Protein AF-A0A2M7I340-F1 (afdb_monomer)

Radius of gyration: 13.17 Å; Cα contacts (8 Å, |Δi|>4): 125; chains: 1; bounding box: 29×37×30 Å

Sequence (86 aa):
MDKIKQQAKKLIEQEIKFLAEKGIAVSGIKEDKYNFNCDLHYGKDDVKLLVYFGKKGIKKILQGNKESVFYNKINELIFGEEFFDL

pLDDT: mean 91.16, std 14.23, range [33.19, 98.56]

Secondary structure (DSSP, 8-state):
--HHHHHHHHHHHHHHHHHHHTT-EEPPPEE-SSEEEEEEEETTEEEEEEEEEETTEEEEEEEE-TTSHHHHHHHHHHH-------

Nearest PDB structures (foldseek):
  2it9-assembly1_A  TM=4.275E-01  e=1.256E-01  Prochlorococcus marinus str. NATL2A
  1pmp-assembly3_B  TM=8.325E-01  e=3.208E+00  Bos taurus
  1mhm-assembly1_A  TM=5.484E-01  e=1.949E+00  Solanum tuberosum
  3cm1-assembly1_A  TM=5.095E-01  e=2.208E+00  Thermobifida fusca YX
  2gid-assembly2_J  TM=3.884E-01  e=5.282E+00  Trypanosoma brucei brucei TREU927

Structure (mmCIF, N/CA/C/O backbone):
data_AF-A0A2M7I340-F1
#
_entry.id   AF-A0A2M7I340-F1
#
loop_
_atom_site.group_PDB
_atom_site.id
_atom_site.type_symbol
_atom_site.label_atom_id
_atom_site.label_alt_id
_atom_site.label_comp_id
_atom_site.label_asym_id
_atom_site.label_entity_id
_atom_site.label_seq_id
_atom_site.pdbx_PDB_ins_code
_atom_site.Cartn_x
_atom_site.Cartn_y
_atom_site.Cartn_z
_atom_site.occupancy
_atom_site.B_iso_or_equiv
_atom_site.auth_seq_id
_atom_site.auth_comp_id
_atom_site.auth_asym_id
_atom_site.auth_atom_id
_atom_site.pdbx_PDB_model_num
ATOM 1 N N . MET A 1 1 ? -13.892 -7.988 15.359 1.00 59.47 1 MET A N 1
ATOM 2 C CA . MET A 1 1 ? -12.774 -7.338 14.638 1.00 59.47 1 MET A CA 1
ATOM 3 C C . MET A 1 1 ? -13.179 -5.891 14.405 1.00 59.47 1 MET A C 1
ATOM 5 O O . MET A 1 1 ? -14.340 -5.670 14.091 1.00 59.47 1 MET A O 1
ATOM 9 N N . ASP A 1 2 ? -12.291 -4.931 14.659 1.00 84.38 2 ASP A N 1
ATOM 10 C CA . ASP A 1 2 ? -12.602 -3.498 14.554 1.00 84.38 2 ASP A CA 1
ATOM 11 C C . ASP A 1 2 ? -13.139 -3.159 13.147 1.00 84.38 2 ASP A C 1
ATOM 13 O O . ASP A 1 2 ? -12.528 -3.537 12.143 1.00 84.38 2 ASP A O 1
ATOM 17 N N . LYS A 1 3 ? -14.295 -2.485 13.068 1.00 93.19 3 LYS A N 1
ATOM 18 C CA . LYS A 1 3 ? -14.971 -2.137 11.807 1.00 93.19 3 LYS A CA 1
ATOM 19 C C . LYS A 1 3 ? -14.036 -1.357 10.879 1.00 93.19 3 LYS A C 1
ATOM 21 O O . LYS A 1 3 ? -14.031 -1.612 9.675 1.00 93.19 3 LYS A O 1
ATOM 26 N N . ILE A 1 4 ? -13.199 -0.475 11.436 1.00 95.62 4 ILE A N 1
ATOM 27 C CA . ILE A 1 4 ? -12.254 0.320 10.641 1.00 95.62 4 ILE A CA 1
ATOM 28 C C . ILE A 1 4 ? -11.139 -0.548 10.048 1.00 95.62 4 ILE A C 1
ATOM 30 O O . ILE A 1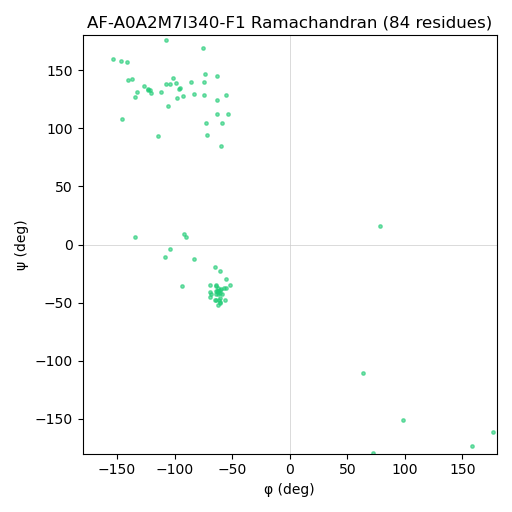 4 ? -10.724 -0.347 8.910 1.00 95.62 4 ILE A O 1
ATOM 34 N N . LYS A 1 5 ? -10.707 -1.578 10.783 1.00 96.94 5 LYS A N 1
ATOM 35 C CA . LYS A 1 5 ? -9.718 -2.548 10.311 1.00 96.94 5 LYS A CA 1
ATOM 36 C C . LYS A 1 5 ? -10.286 -3.412 9.184 1.00 96.94 5 LYS A C 1
ATOM 38 O O . LYS A 1 5 ? -9.609 -3.624 8.187 1.00 96.94 5 LYS A O 1
ATOM 43 N N . GLN A 1 6 ? -11.533 -3.874 9.298 1.00 96.50 6 GLN A N 1
ATOM 44 C CA . GLN A 1 6 ? -12.185 -4.629 8.216 1.00 96.50 6 GLN A CA 1
ATOM 45 C C . GLN A 1 6 ? -12.329 -3.794 6.938 1.00 96.50 6 GLN A C 1
ATOM 47 O O . GLN A 1 6 ? -12.079 -4.290 5.842 1.00 96.50 6 GLN A O 1
ATOM 52 N N . GLN A 1 7 ? -12.691 -2.518 7.078 1.00 97.38 7 GLN A N 1
ATOM 53 C CA . GLN A 1 7 ? -12.762 -1.586 5.953 1.00 97.38 7 GLN A CA 1
ATOM 54 C C . GLN A 1 7 ? -11.384 -1.351 5.317 1.00 97.38 7 GLN A C 1
ATOM 56 O O . GLN A 1 7 ? -11.274 -1.384 4.096 1.00 97.38 7 GLN A O 1
ATOM 61 N N . ALA A 1 8 ? -10.330 -1.192 6.123 1.00 97.88 8 ALA A N 1
ATOM 62 C CA . ALA A 1 8 ? -8.960 -1.054 5.626 1.00 97.88 8 ALA A CA 1
ATOM 63 C C . ALA A 1 8 ? -8.477 -2.308 4.888 1.00 97.88 8 ALA A C 1
ATOM 65 O O . ALA A 1 8 ? -7.855 -2.194 3.834 1.00 97.88 8 ALA A O 1
ATOM 66 N N . LYS A 1 9 ? -8.818 -3.496 5.404 1.00 98.12 9 LYS A N 1
ATOM 67 C CA . LYS A 1 9 ? -8.525 -4.772 4.747 1.00 98.12 9 LYS A CA 1
ATOM 68 C C . LYS A 1 9 ? -9.201 -4.856 3.378 1.00 98.12 9 LYS A C 1
ATOM 70 O O . LYS A 1 9 ? -8.539 -5.124 2.384 1.00 98.12 9 LYS A O 1
ATOM 75 N N . LYS A 1 10 ? -10.501 -4.556 3.318 1.00 98.00 10 LYS A N 1
ATOM 76 C CA . LYS A 1 10 ? -11.249 -4.559 2.056 1.00 98.00 10 LYS A CA 1
ATOM 77 C C . LYS A 1 10 ? -10.678 -3.550 1.058 1.00 98.00 10 LYS A C 1
ATOM 79 O O . LYS A 1 10 ? -10.608 -3.848 -0.128 1.00 98.00 10 LYS A O 1
ATOM 84 N N . LEU A 1 11 ? -10.259 -2.377 1.537 1.00 97.69 11 LEU A N 1
ATOM 85 C CA . LEU A 1 11 ? -9.646 -1.359 0.692 1.00 97.69 11 LEU A CA 1
ATOM 86 C C . LEU A 1 11 ? -8.344 -1.874 0.072 1.00 97.69 11 LEU A C 1
ATOM 88 O O . LEU A 1 11 ? -8.223 -1.846 -1.145 1.00 97.69 11 LEU A O 1
ATOM 92 N N . ILE A 1 12 ? -7.403 -2.402 0.866 1.00 98.12 12 ILE A N 1
ATOM 93 C CA . ILE A 1 12 ? -6.153 -2.921 0.289 1.00 98.12 12 ILE A CA 1
ATOM 94 C C . ILE A 1 12 ? -6.413 -4.097 -0.663 1.00 98.12 12 ILE A C 1
ATOM 96 O O . ILE A 1 12 ? -5.796 -4.152 -1.717 1.00 98.12 12 ILE A O 1
ATOM 100 N N . GLU A 1 13 ? -7.370 -4.983 -0.362 1.00 98.19 13 GLU A N 1
ATOM 101 C CA . GLU A 1 13 ? -7.770 -6.084 -1.255 1.00 98.19 13 GLU A CA 1
ATOM 102 C C . GLU A 1 13 ? -8.285 -5.579 -2.615 1.00 98.19 13 GLU A C 1
ATOM 104 O O . GLU A 1 13 ? -7.990 -6.172 -3.653 1.00 98.19 13 GLU A O 1
ATOM 109 N N . GLN A 1 14 ? -9.032 -4.472 -2.623 1.00 97.31 14 GLN A N 1
ATOM 110 C CA . GLN A 1 14 ? -9.512 -3.834 -3.850 1.00 97.31 14 GLN A CA 1
ATOM 111 C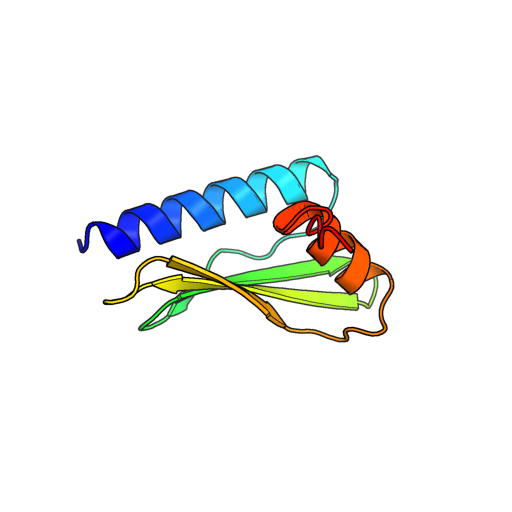 C . GLN A 1 14 ? -8.369 -3.199 -4.648 1.00 97.31 14 GLN A C 1
ATOM 113 O O . GLN A 1 14 ? -8.286 -3.419 -5.856 1.00 97.31 14 GLN A O 1
ATOM 118 N N . GLU A 1 15 ? -7.473 -2.469 -3.979 1.00 96.88 15 GLU A N 1
ATOM 119 C CA . GLU A 1 15 ? -6.318 -1.828 -4.621 1.00 96.88 15 GLU A CA 1
ATOM 120 C C . GLU A 1 15 ? -5.389 -2.869 -5.257 1.00 96.88 15 GLU A C 1
ATOM 122 O O . GLU A 1 15 ? -5.044 -2.754 -6.431 1.00 96.88 15 GLU A O 1
ATOM 127 N N . ILE A 1 16 ? -5.028 -3.938 -4.535 1.00 96.00 16 ILE A N 1
ATOM 128 C CA . ILE A 1 16 ? -4.130 -4.961 -5.095 1.00 96.00 16 ILE A CA 1
ATOM 129 C C . ILE A 1 16 ? -4.755 -5.680 -6.287 1.00 96.00 16 ILE A C 1
ATOM 131 O O . ILE A 1 16 ? -4.045 -6.002 -7.237 1.00 96.00 16 ILE A O 1
ATOM 135 N N . LYS A 1 17 ? -6.076 -5.909 -6.265 1.00 96.69 17 LYS A N 1
ATOM 136 C CA . LYS A 1 17 ? -6.781 -6.550 -7.375 1.00 96.69 17 LYS A CA 1
ATOM 137 C C . LYS A 1 17 ? -6.725 -5.658 -8.614 1.00 96.69 17 LYS A C 1
ATOM 139 O O . LYS A 1 17 ? -6.347 -6.127 -9.682 1.00 96.69 17 LYS A O 1
ATOM 144 N N . PHE A 1 18 ? -7.028 -4.374 -8.446 1.00 95.44 18 PHE A N 1
ATOM 145 C CA . PHE A 1 18 ? -6.960 -3.381 -9.516 1.00 95.44 18 PHE A CA 1
ATOM 146 C C . PHE A 1 18 ? -5.547 -3.236 -10.104 1.00 95.44 18 PHE A C 1
ATOM 148 O O . PHE A 1 18 ? -5.381 -3.164 -11.323 1.00 95.44 18 PHE A O 1
ATOM 155 N N . LEU A 1 19 ? -4.512 -3.226 -9.259 1.00 95.25 19 LEU A N 1
ATOM 156 C CA . LEU A 1 19 ? -3.118 -3.132 -9.707 1.00 95.25 19 LEU A CA 1
ATOM 157 C C . LEU A 1 19 ? -2.670 -4.410 -10.434 1.00 95.25 19 LEU A C 1
ATOM 159 O O . LEU A 1 19 ? -2.030 -4.324 -11.485 1.00 95.25 19 LEU A O 1
ATOM 163 N N . ALA A 1 20 ? -3.056 -5.586 -9.932 1.00 94.62 20 ALA A N 1
ATOM 164 C CA . ALA A 1 20 ? -2.766 -6.865 -10.576 1.00 94.62 20 ALA A CA 1
ATOM 165 C C . ALA A 1 20 ? -3.425 -6.977 -11.964 1.00 94.62 20 ALA A C 1
ATOM 167 O O . ALA A 1 20 ? -2.779 -7.415 -12.915 1.00 94.62 20 ALA A O 1
ATOM 168 N N . GLU A 1 21 ? -4.667 -6.503 -12.121 1.00 95.44 21 GLU A N 1
ATOM 169 C CA . GLU A 1 21 ? -5.364 -6.425 -13.419 1.00 95.44 21 GLU A CA 1
ATOM 170 C C . GLU A 1 21 ? -4.635 -5.520 -14.435 1.00 95.44 21 GLU A C 1
ATOM 172 O O . GLU A 1 21 ? -4.778 -5.699 -15.644 1.00 95.44 21 GLU A O 1
ATOM 177 N N . LYS A 1 22 ? -3.799 -4.585 -13.964 1.00 92.69 22 LYS A N 1
ATOM 178 C CA . LYS A 1 22 ? -2.931 -3.725 -14.790 1.00 92.69 22 LYS A CA 1
ATOM 179 C C . LYS A 1 22 ? -1.529 -4.299 -15.023 1.00 92.69 22 LYS A C 1
ATOM 181 O O . LYS A 1 22 ? -0.666 -3.596 -15.554 1.00 92.69 22 LYS A O 1
ATOM 186 N N . GLY A 1 23 ? -1.291 -5.551 -14.631 1.00 93.12 23 GLY A N 1
ATOM 187 C CA . GLY A 1 23 ? -0.019 -6.251 -14.824 1.00 93.12 23 GLY A CA 1
ATOM 188 C C . GLY A 1 23 ? 1.076 -5.871 -13.825 1.00 93.12 23 GLY A C 1
ATOM 189 O O . GLY A 1 23 ? 2.246 -6.150 -14.075 1.00 93.12 23 GLY A O 1
ATOM 190 N N . ILE A 1 24 ? 0.728 -5.223 -12.711 1.00 95.12 24 ILE A N 1
ATOM 191 C CA . ILE A 1 24 ? 1.683 -4.913 -11.641 1.00 95.12 24 ILE A CA 1
ATOM 192 C C . ILE A 1 24 ? 1.811 -6.139 -10.739 1.00 95.12 24 ILE A C 1
ATOM 194 O O . ILE A 1 24 ? 0.808 -6.688 -10.284 1.00 95.12 24 ILE A O 1
ATOM 198 N N . ALA A 1 25 ? 3.044 -6.566 -10.463 1.00 95.81 25 ALA A N 1
ATOM 199 C CA . ALA A 1 25 ? 3.282 -7.654 -9.528 1.00 95.81 25 ALA A CA 1
ATOM 200 C C . ALA A 1 25 ? 3.065 -7.156 -8.093 1.00 95.81 25 ALA A C 1
ATOM 202 O O . ALA A 1 25 ? 3.632 -6.140 -7.692 1.00 95.81 25 ALA A O 1
ATOM 203 N N . VAL A 1 26 ? 2.246 -7.873 -7.323 1.00 96.62 26 VAL A N 1
ATOM 204 C CA . VAL A 1 26 ? 1.895 -7.524 -5.939 1.00 96.62 26 VAL A CA 1
ATOM 205 C C . VAL A 1 26 ? 2.263 -8.680 -5.017 1.00 96.62 26 VAL A C 1
ATOM 207 O O . VAL A 1 26 ? 1.944 -9.835 -5.307 1.00 96.62 26 VAL A O 1
ATOM 210 N N . SER A 1 27 ? 2.926 -8.384 -3.901 1.00 96.62 27 SER A N 1
ATOM 211 C CA . SER A 1 27 ? 3.166 -9.360 -2.840 1.00 96.62 27 SER A CA 1
ATOM 212 C C . SER A 1 27 ? 1.897 -9.625 -2.017 1.00 96.62 27 SER A C 1
ATOM 214 O O . SER A 1 27 ? 0.881 -8.937 -2.138 1.00 96.62 27 SER A O 1
ATOM 216 N N . GLY A 1 28 ? 1.934 -10.656 -1.170 1.00 94.69 28 GLY A N 1
ATOM 217 C CA . GLY A 1 28 ? 0.829 -10.948 -0.257 1.00 94.69 28 GLY A CA 1
ATOM 218 C C . GLY A 1 28 ? 0.599 -9.819 0.753 1.00 94.69 28 GLY A C 1
ATOM 219 O O . GLY A 1 28 ? 1.550 -9.200 1.231 1.00 94.69 28 GLY A O 1
ATOM 220 N N . ILE A 1 29 ? -0.666 -9.587 1.118 1.00 98.06 29 ILE A N 1
ATOM 221 C CA . ILE A 1 29 ? -1.020 -8.613 2.156 1.00 98.06 29 ILE A CA 1
ATOM 222 C C . ILE A 1 29 ? -0.417 -9.056 3.492 1.00 98.06 29 ILE A C 1
ATOM 224 O O . ILE A 1 29 ? -0.700 -10.149 3.987 1.00 98.06 29 ILE A O 1
ATOM 228 N N . LYS A 1 30 ? 0.362 -8.167 4.101 1.00 98.06 30 LYS A N 1
ATOM 229 C CA . LYS A 1 30 ? 0.853 -8.271 5.473 1.00 98.06 30 LYS A CA 1
ATOM 230 C C . LYS A 1 30 ? -0.022 -7.417 6.379 1.00 98.06 30 LYS A C 1
ATOM 232 O O . LYS A 1 30 ? -0.427 -6.311 6.021 1.00 98.06 30 LYS A O 1
ATOM 237 N N . GLU A 1 31 ? -0.327 -7.944 7.555 1.00 97.81 31 GLU A N 1
ATOM 238 C CA . GLU A 1 31 ? -1.059 -7.232 8.596 1.00 97.81 31 GLU A CA 1
ATOM 239 C C . GLU A 1 31 ? -0.087 -6.829 9.706 1.00 97.81 31 GLU A C 1
ATOM 241 O O . GLU A 1 31 ? 0.499 -7.689 10.360 1.00 97.81 31 GLU A O 1
ATOM 246 N N . ASP A 1 32 ? 0.035 -5.526 9.940 1.00 96.75 32 ASP A N 1
ATOM 247 C CA . ASP A 1 32 ? 0.775 -4.952 11.059 1.00 96.75 32 ASP A CA 1
ATOM 248 C C . ASP A 1 32 ? -0.188 -4.371 12.107 1.00 96.75 32 ASP A C 1
ATOM 250 O O . ASP A 1 32 ? -1.406 -4.288 11.925 1.00 96.75 32 ASP A O 1
ATOM 254 N N . LYS A 1 33 ? 0.370 -3.888 13.225 1.00 95.56 33 LYS A N 1
ATOM 255 C CA . LYS A 1 33 ? -0.398 -3.339 14.356 1.00 95.56 33 LYS A CA 1
ATOM 256 C C . LYS A 1 33 ? -1.412 -2.253 13.960 1.00 95.56 33 LYS A C 1
ATOM 258 O O . LYS A 1 33 ? -2.472 -2.163 14.577 1.00 95.56 33 LYS A O 1
ATOM 263 N N . TYR A 1 34 ? -1.082 -1.424 12.967 1.00 95.75 34 TYR A N 1
ATOM 264 C CA . TYR A 1 34 ? -1.873 -0.244 12.583 1.00 95.75 34 TYR A CA 1
ATOM 265 C C . TYR A 1 34 ? -2.089 -0.089 11.075 1.00 95.75 34 TYR A C 1
ATOM 267 O O . TYR A 1 34 ? -2.576 0.956 10.639 1.00 95.75 34 TYR A O 1
ATOM 275 N N . ASN A 1 35 ? -1.683 -1.067 10.266 1.00 98.06 35 ASN A N 1
ATOM 276 C CA . ASN A 1 35 ? -1.848 -1.002 8.821 1.00 98.06 35 ASN A CA 1
ATOM 277 C C . ASN A 1 35 ? -1.933 -2.397 8.203 1.00 98.06 35 ASN A C 1
ATOM 279 O O . ASN A 1 35 ? -1.494 -3.380 8.796 1.00 98.06 35 ASN A O 1
ATOM 283 N N . PHE A 1 36 ? -2.485 -2.447 6.999 1.00 98.56 36 PHE A N 1
ATOM 284 C CA . PHE A 1 36 ? -2.197 -3.508 6.048 1.00 98.56 36 PHE A CA 1
ATOM 285 C C . PHE A 1 36 ? -1.200 -2.980 5.024 1.00 98.56 36 PHE A C 1
ATOM 287 O O . PHE A 1 36 ? -1.295 -1.812 4.640 1.00 98.56 36 PHE A O 1
ATOM 294 N N . ASN A 1 37 ? -0.276 -3.815 4.566 1.00 98.31 37 ASN A N 1
ATOM 295 C CA . ASN A 1 37 ? 0.674 -3.425 3.533 1.00 98.31 37 ASN A CA 1
ATOM 296 C C . ASN A 1 37 ? 0.969 -4.540 2.534 1.00 98.31 37 ASN A C 1
ATOM 298 O O . ASN A 1 37 ? 0.795 -5.721 2.827 1.00 98.31 37 ASN A O 1
ATOM 302 N N . CYS A 1 38 ? 1.419 -4.142 1.351 1.00 97.94 38 CYS A N 1
ATOM 303 C CA . CYS A 1 38 ? 1.974 -5.027 0.338 1.00 97.94 38 CYS A CA 1
ATOM 304 C C . CYS A 1 38 ? 3.079 -4.305 -0.437 1.00 97.94 38 CYS A C 1
ATOM 306 O O . CYS A 1 38 ? 3.142 -3.072 -0.480 1.00 97.94 38 CYS A O 1
ATOM 308 N N . ASP A 1 39 ? 3.951 -5.100 -1.040 1.00 97.62 39 ASP A N 1
ATOM 309 C CA . ASP A 1 39 ? 5.024 -4.641 -1.910 1.00 97.62 39 ASP A CA 1
ATOM 310 C C . ASP A 1 39 ? 4.534 -4.749 -3.366 1.00 97.62 39 ASP A C 1
ATOM 312 O O . ASP A 1 39 ? 3.905 -5.738 -3.753 1.00 97.62 39 ASP A O 1
ATOM 316 N N . LEU A 1 40 ? 4.768 -3.704 -4.150 1.00 97.31 40 LEU A N 1
ATOM 317 C CA . LEU A 1 40 ? 4.437 -3.584 -5.564 1.00 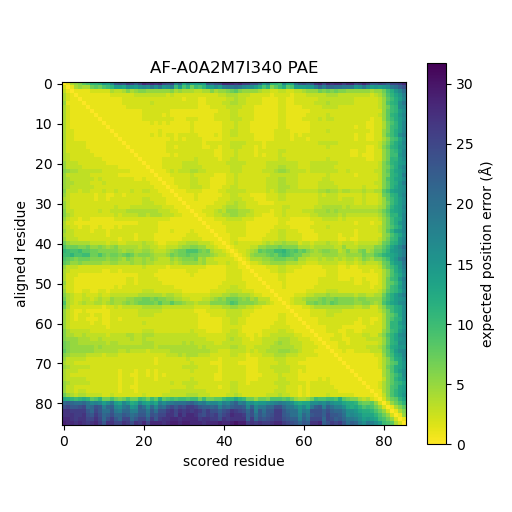97.31 40 LEU A CA 1
ATOM 318 C C . LEU A 1 40 ? 5.750 -3.553 -6.335 1.00 97.31 40 LEU A C 1
ATOM 320 O O . LEU A 1 40 ? 6.638 -2.772 -5.994 1.00 97.31 40 LEU A O 1
ATOM 324 N N . HIS A 1 41 ? 5.853 -4.371 -7.374 1.00 93.44 41 HIS A N 1
ATOM 325 C CA . HIS A 1 41 ? 7.100 -4.594 -8.093 1.00 93.44 41 HIS A CA 1
ATOM 326 C C . HIS A 1 41 ? 6.917 -4.355 -9.591 1.00 93.44 41 HIS A C 1
ATOM 328 O O . HIS A 1 41 ? 5.956 -4.840 -10.204 1.00 93.44 41 HIS A O 1
ATOM 334 N N . TYR A 1 42 ? 7.880 -3.658 -10.194 1.00 87.00 42 TYR A N 1
ATOM 335 C CA . TYR A 1 42 ? 8.015 -3.566 -11.645 1.00 87.00 42 TYR A CA 1
ATOM 336 C C . TYR A 1 42 ? 9.490 -3.488 -12.045 1.00 87.00 42 TYR A C 1
ATOM 338 O O . TYR A 1 42 ? 10.167 -2.478 -11.857 1.00 87.00 42 TYR A O 1
ATOM 346 N N . GLY A 1 43 ? 10.009 -4.574 -12.620 1.00 84.38 43 GLY A N 1
ATOM 347 C CA . GLY A 1 43 ? 11.423 -4.668 -12.973 1.00 84.38 43 GLY A CA 1
ATOM 348 C C . GLY A 1 43 ? 12.320 -4.613 -11.733 1.00 84.38 43 GLY A C 1
ATOM 349 O O . GLY A 1 43 ? 12.361 -5.571 -10.970 1.00 84.38 43 GLY A O 1
ATOM 350 N N . LYS A 1 44 ? 13.064 -3.511 -11.573 1.00 85.25 44 LYS A N 1
ATOM 351 C CA . LYS A 1 44 ? 13.952 -3.257 -10.422 1.00 85.25 44 LYS A CA 1
ATOM 352 C C . LYS A 1 44 ? 13.375 -2.249 -9.422 1.00 85.25 44 LYS A C 1
ATOM 354 O O . LYS A 1 44 ? 14.028 -1.973 -8.420 1.00 85.25 44 LYS A O 1
ATOM 359 N N . ASP A 1 45 ? 12.213 -1.675 -9.725 1.00 88.12 45 ASP A N 1
ATOM 360 C CA . ASP A 1 45 ? 11.580 -0.671 -8.882 1.00 88.12 45 ASP A CA 1
ATOM 361 C C . ASP A 1 45 ? 10.562 -1.323 -7.946 1.00 88.12 45 ASP A C 1
ATOM 363 O O . ASP A 1 45 ? 9.714 -2.113 -8.375 1.00 88.12 45 ASP A O 1
ATOM 367 N N . ASP A 1 46 ? 10.623 -0.912 -6.681 1.00 92.94 46 ASP A N 1
ATOM 368 C CA . ASP A 1 46 ? 9.755 -1.385 -5.611 1.00 92.94 46 ASP A CA 1
ATOM 369 C C . ASP A 1 46 ? 9.028 -0.207 -4.959 1.00 92.94 46 ASP A C 1
ATOM 371 O O . ASP A 1 46 ? 9.623 0.822 -4.616 1.00 92.94 46 ASP A O 1
ATOM 375 N N . VAL A 1 47 ? 7.725 -0.372 -4.753 1.00 97.25 47 VAL A N 1
ATOM 376 C CA . VAL A 1 47 ? 6.874 0.588 -4.047 1.00 97.25 47 VAL A CA 1
ATOM 377 C C . VAL A 1 47 ? 6.028 -0.172 -3.042 1.00 97.25 47 VAL A C 1
ATOM 379 O O . VAL A 1 47 ? 5.385 -1.157 -3.376 1.00 97.25 47 VAL A O 1
ATOM 382 N N . LYS A 1 48 ? 5.975 0.291 -1.800 1.00 98.06 48 LYS A N 1
ATOM 383 C CA . LYS A 1 48 ? 5.122 -0.287 -0.765 1.00 98.06 48 LYS A CA 1
ATOM 384 C C . LYS A 1 48 ? 3.840 0.518 -0.624 1.00 98.06 48 LYS A C 1
ATOM 386 O O . LYS A 1 48 ? 3.890 1.724 -0.380 1.00 98.06 48 LYS A O 1
ATOM 391 N N . LEU A 1 49 ? 2.700 -0.160 -0.720 1.00 98.31 49 LEU A N 1
ATOM 392 C CA . LEU A 1 49 ? 1.392 0.395 -0.388 1.00 98.31 49 LEU A CA 1
ATOM 393 C C . LEU A 1 49 ? 1.067 0.080 1.070 1.00 98.31 49 LEU A C 1
ATOM 395 O O . LEU A 1 49 ? 1.106 -1.077 1.483 1.00 98.31 49 LEU A O 1
ATOM 399 N N . LEU A 1 50 ? 0.718 1.108 1.840 1.00 98.38 50 LEU A N 1
ATOM 400 C CA . LEU A 1 50 ? 0.266 0.989 3.221 1.00 98.38 50 LEU A CA 1
ATOM 401 C C . LEU A 1 50 ? -1.142 1.558 3.354 1.00 98.38 50 LEU A C 1
ATOM 403 O O . LEU A 1 50 ? -1.406 2.697 2.971 1.00 98.38 50 LEU A O 1
ATOM 407 N N . VAL A 1 51 ? -2.030 0.787 3.969 1.00 98.25 51 VAL A N 1
ATOM 408 C CA . VAL A 1 51 ? -3.384 1.197 4.336 1.00 98.25 51 VAL A CA 1
ATOM 409 C C . VAL A 1 51 ? -3.484 1.212 5.856 1.00 98.25 51 VAL A C 1
ATOM 411 O O . VAL A 1 51 ? -3.742 0.193 6.499 1.00 98.25 51 VAL A O 1
ATOM 414 N N . TYR A 1 52 ? -3.235 2.384 6.436 1.00 98.12 52 TYR A N 1
ATOM 415 C CA . TYR A 1 52 ? -3.334 2.624 7.872 1.00 98.12 52 TYR A CA 1
ATOM 416 C C . TYR A 1 52 ? -4.788 2.689 8.325 1.00 98.12 52 TYR A C 1
ATOM 418 O O . TYR A 1 52 ? -5.643 3.210 7.609 1.00 98.12 52 TYR A O 1
ATOM 426 N N . PHE A 1 53 ? -5.046 2.236 9.550 1.00 97.31 53 PHE A N 1
ATOM 427 C CA . PHE A 1 53 ? -6.352 2.314 10.195 1.00 97.31 53 PHE A CA 1
ATOM 428 C C . PHE A 1 53 ? -6.223 2.740 11.661 1.00 97.31 53 PHE A C 1
ATOM 430 O O . PHE A 1 53 ? -5.297 2.346 12.371 1.00 97.31 53 PHE A O 1
ATOM 437 N N . GLY A 1 54 ? -7.164 3.554 12.140 1.00 95.00 54 GLY A N 1
ATOM 438 C CA . GLY A 1 54 ? -7.203 3.968 13.540 1.00 95.00 54 GLY A CA 1
ATOM 439 C C . GLY A 1 54 ? -8.312 4.971 13.835 1.00 95.00 54 GLY A C 1
ATOM 440 O O . GLY A 1 54 ? -9.247 5.137 13.057 1.00 95.00 54 GLY A O 1
ATOM 441 N N . LYS A 1 55 ? -8.187 5.690 14.958 1.00 93.25 55 LYS A N 1
ATOM 442 C CA . LYS A 1 55 ? -9.208 6.640 15.444 1.00 93.25 55 LYS A CA 1
ATOM 443 C C . LYS A 1 55 ? -9.599 7.721 14.427 1.00 93.25 55 LYS A C 1
ATOM 445 O O . LYS A 1 55 ? -10.717 8.210 14.470 1.00 93.25 55 LYS A O 1
ATOM 450 N N . LYS A 1 56 ? -8.674 8.104 13.539 1.00 92.62 56 LYS A N 1
ATOM 451 C CA . LYS A 1 56 ? -8.879 9.130 12.502 1.00 92.62 56 LYS A CA 1
ATOM 452 C C . LYS A 1 56 ? -9.400 8.565 11.172 1.00 92.62 56 LYS A C 1
ATOM 454 O O . LYS A 1 56 ? -9.466 9.300 10.197 1.00 92.62 56 LYS A O 1
ATOM 459 N N . GLY A 1 57 ? -9.742 7.279 11.120 1.00 95.50 57 GLY A N 1
ATOM 460 C CA . GLY A 1 57 ? -10.199 6.609 9.909 1.00 95.50 57 GLY A CA 1
ATOM 461 C C . GLY A 1 57 ? -9.094 5.827 9.200 1.00 95.50 57 GLY A C 1
ATOM 462 O O . GLY A 1 57 ? -8.169 5.318 9.840 1.00 95.50 57 GLY A O 1
ATOM 463 N N . ILE A 1 58 ? -9.227 5.710 7.878 1.00 97.56 58 ILE A N 1
ATOM 464 C CA . ILE A 1 58 ? -8.327 4.952 7.001 1.00 97.56 58 ILE A CA 1
ATOM 465 C C . ILE A 1 58 ? -7.490 5.922 6.174 1.00 97.56 58 ILE A C 1
ATOM 467 O O . ILE A 1 58 ? -8.018 6.905 5.659 1.00 97.56 58 ILE A O 1
ATOM 471 N N . LYS A 1 59 ? -6.195 5.637 6.023 1.00 97.00 59 LYS A N 1
ATOM 472 C CA . LYS A 1 59 ? -5.283 6.432 5.192 1.00 97.00 59 LYS A CA 1
ATOM 473 C C . LYS A 1 59 ? -4.412 5.528 4.324 1.00 97.00 59 LYS A C 1
ATOM 475 O O . LYS A 1 59 ? -3.719 4.663 4.855 1.00 97.00 59 LYS A O 1
ATOM 480 N N . LYS A 1 60 ? -4.404 5.772 3.012 1.00 97.19 60 LYS A N 1
ATOM 481 C CA . LYS A 1 60 ? -3.462 5.160 2.065 1.00 97.19 60 LYS A CA 1
ATOM 482 C C . LYS A 1 60 ? -2.164 5.974 2.019 1.00 97.19 60 LYS A C 1
ATOM 484 O O . LYS A 1 60 ? -2.210 7.203 2.070 1.00 97.19 60 LYS A O 1
ATOM 489 N N . ILE A 1 61 ? -1.020 5.303 1.946 1.00 97.25 61 ILE A N 1
ATOM 490 C CA . ILE A 1 61 ? 0.313 5.899 1.780 1.00 97.25 61 ILE A CA 1
ATOM 491 C C . ILE A 1 61 ? 1.124 5.016 0.830 1.00 97.25 61 ILE A C 1
ATOM 493 O O . ILE A 1 61 ? 1.057 3.792 0.931 1.00 97.25 61 ILE A O 1
ATOM 497 N N . LEU A 1 62 ? 1.927 5.637 -0.035 1.00 97.25 62 LEU A N 1
ATOM 498 C CA . LEU A 1 62 ? 2.990 4.962 -0.775 1.00 97.25 62 LEU A CA 1
ATOM 499 C C . LEU A 1 62 ? 4.355 5.284 -0.174 1.00 97.25 62 LEU 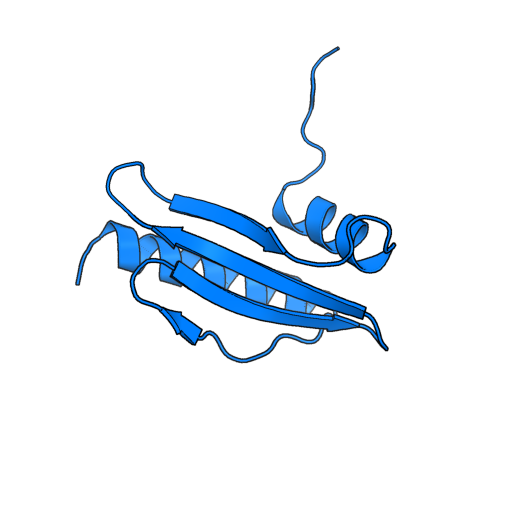A C 1
ATOM 501 O O . LEU A 1 62 ? 4.640 6.423 0.198 1.00 97.25 62 LEU A O 1
ATOM 505 N N . GLN A 1 63 ? 5.201 4.265 -0.080 1.00 96.62 63 GLN A N 1
ATOM 506 C CA . GLN A 1 63 ? 6.604 4.378 0.303 1.00 96.62 63 GLN A CA 1
ATOM 507 C C . GLN A 1 63 ? 7.471 3.820 -0.821 1.00 96.62 63 GLN A C 1
ATOM 509 O O . GLN A 1 63 ? 7.203 2.739 -1.330 1.00 96.62 63 GLN A O 1
ATOM 514 N N . GLY A 1 64 ? 8.513 4.545 -1.206 1.00 94.38 64 GLY A N 1
ATOM 515 C CA . GLY A 1 64 ? 9.407 4.154 -2.292 1.00 94.38 64 GLY A CA 1
ATOM 516 C C . GLY A 1 64 ? 10.155 5.358 -2.850 1.00 94.38 64 GLY A C 1
ATOM 517 O O . GLY A 1 64 ? 10.060 6.464 -2.308 1.00 94.38 64 GLY A O 1
ATOM 518 N N . ASN A 1 65 ? 10.890 5.143 -3.940 1.00 92.75 65 ASN A N 1
ATOM 519 C CA . ASN A 1 65 ? 11.589 6.218 -4.634 1.00 92.75 65 ASN A CA 1
ATOM 520 C C . ASN A 1 65 ? 10.594 7.108 -5.405 1.00 92.75 65 ASN A C 1
ATOM 522 O O . ASN A 1 65 ? 10.130 6.720 -6.476 1.00 92.75 65 ASN A O 1
ATOM 526 N N . LYS A 1 66 ? 10.309 8.309 -4.885 1.00 92.38 66 LYS A N 1
ATOM 527 C CA . LYS A 1 66 ? 9.371 9.277 -5.487 1.00 92.38 66 LYS A CA 1
ATOM 528 C C . LYS A 1 66 ? 9.818 9.833 -6.840 1.00 92.38 66 LYS A C 1
ATOM 530 O O . LYS A 1 66 ? 8.997 10.347 -7.587 1.00 92.38 66 LYS A O 1
ATOM 535 N N . GLU A 1 67 ? 11.104 9.734 -7.153 1.00 91.94 67 GLU A N 1
ATOM 536 C CA . GLU A 1 67 ? 11.643 10.163 -8.446 1.00 91.94 67 GLU A CA 1
ATOM 537 C C . GLU A 1 67 ? 11.462 9.082 -9.521 1.00 91.94 67 GLU A C 1
ATOM 539 O O . GLU A 1 67 ? 11.636 9.347 -10.709 1.00 91.94 67 GLU A O 1
ATOM 544 N N . SER A 1 68 ? 11.095 7.854 -9.129 1.00 93.56 68 SER A N 1
ATOM 545 C CA . SER A 1 68 ? 10.896 6.766 -10.082 1.00 93.56 68 SER A CA 1
ATOM 546 C C . SER A 1 68 ? 9.591 6.930 -10.863 1.00 93.56 68 SER A C 1
ATOM 548 O O . SER A 1 68 ? 8.531 7.255 -10.319 1.00 93.56 68 SER A O 1
ATOM 550 N N . VAL A 1 69 ? 9.655 6.615 -12.159 1.00 94.38 69 VAL A N 1
ATOM 551 C CA . VAL A 1 69 ? 8.476 6.547 -13.036 1.00 94.38 69 VAL A CA 1
ATOM 552 C C . VAL A 1 69 ? 7.452 5.556 -12.481 1.00 94.38 69 VAL A C 1
ATOM 554 O O . VAL A 1 69 ? 6.249 5.811 -12.536 1.00 94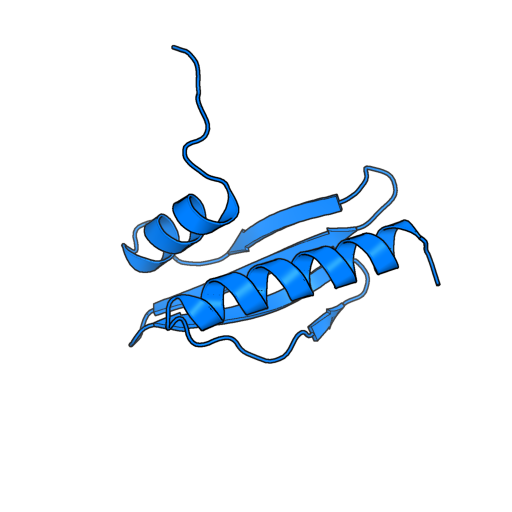.38 69 VAL A O 1
ATOM 557 N N . PHE A 1 70 ? 7.918 4.443 -11.907 1.00 95.44 70 PHE A N 1
ATOM 558 C CA . PHE A 1 70 ? 7.038 3.445 -11.315 1.00 95.44 70 PHE A CA 1
ATOM 559 C C . PHE A 1 70 ? 6.263 3.997 -10.114 1.00 95.44 70 PHE A C 1
ATOM 561 O O . PHE A 1 70 ? 5.042 3.865 -10.089 1.00 95.44 70 PHE A O 1
ATOM 568 N N . TYR A 1 71 ? 6.921 4.685 -9.173 1.00 95.88 71 TYR A N 1
ATOM 569 C CA . TYR A 1 71 ? 6.231 5.332 -8.051 1.00 95.88 71 TYR A CA 1
ATOM 570 C C . TYR A 1 71 ? 5.161 6.306 -8.532 1.00 95.88 71 TYR A C 1
ATOM 572 O O . TYR A 1 71 ? 4.027 6.233 -8.062 1.00 95.88 71 TYR A O 1
ATOM 580 N N . ASN A 1 72 ? 5.495 7.177 -9.487 1.00 94.75 72 ASN A N 1
ATOM 581 C CA . ASN A 1 72 ? 4.555 8.177 -9.994 1.00 94.75 72 ASN A CA 1
ATOM 582 C C . ASN A 1 72 ? 3.339 7.522 -10.656 1.00 94.75 72 ASN A C 1
ATOM 584 O O . ASN A 1 72 ? 2.208 7.891 -10.352 1.00 94.75 72 ASN A O 1
ATOM 588 N N . LYS A 1 73 ? 3.559 6.467 -11.450 1.00 94.81 73 LYS A N 1
ATOM 589 C CA . LYS A 1 73 ? 2.479 5.667 -12.039 1.00 94.81 73 LYS A CA 1
ATOM 590 C C . LYS A 1 73 ? 1.589 5.021 -10.974 1.00 94.81 73 LYS A C 1
ATOM 592 O O . LYS A 1 73 ? 0.370 5.062 -11.089 1.00 94.81 73 LYS A O 1
ATOM 597 N N . ILE A 1 74 ? 2.169 4.406 -9.942 1.00 96.06 74 ILE A N 1
ATOM 598 C CA . ILE A 1 74 ? 1.387 3.802 -8.850 1.00 96.06 74 ILE A CA 1
ATOM 599 C C . ILE A 1 74 ? 0.608 4.872 -8.077 1.00 96.06 74 ILE A C 1
ATOM 601 O O . ILE A 1 74 ? -0.547 4.651 -7.718 1.00 96.06 74 ILE A O 1
ATOM 605 N N . ASN A 1 75 ? 1.220 6.033 -7.843 1.00 95.44 75 ASN A N 1
ATOM 606 C CA . ASN A 1 75 ? 0.576 7.155 -7.175 1.00 95.44 75 ASN A CA 1
ATOM 607 C C . ASN A 1 75 ? -0.656 7.630 -7.950 1.00 95.44 75 ASN A C 1
ATOM 609 O O . ASN A 1 75 ? -1.738 7.695 -7.375 1.00 95.44 75 ASN A O 1
ATOM 613 N N . GLU A 1 76 ? -0.512 7.866 -9.252 1.00 94.50 76 GLU A N 1
ATOM 614 C CA . GLU A 1 76 ? -1.615 8.247 -10.139 1.00 94.50 76 GLU A CA 1
ATOM 615 C C . GLU A 1 76 ? -2.727 7.185 -10.156 1.00 94.50 76 GLU A C 1
ATOM 617 O O . GLU A 1 76 ? -3.906 7.507 -10.038 1.00 94.50 76 GLU A O 1
ATOM 622 N N . LEU A 1 77 ? -2.373 5.897 -10.210 1.00 94.06 77 LEU A N 1
ATOM 623 C CA . LEU A 1 77 ? -3.352 4.806 -10.208 1.00 94.06 77 LEU A CA 1
ATOM 624 C C . LEU A 1 77 ? -4.168 4.710 -8.909 1.00 94.06 77 LEU A C 1
ATOM 626 O O . LEU A 1 77 ? -5.337 4.334 -8.961 1.00 94.06 77 LEU A O 1
ATOM 630 N N . ILE A 1 78 ? -3.562 5.007 -7.755 1.00 93.62 78 ILE A N 1
ATOM 631 C CA . ILE A 1 78 ? -4.183 4.814 -6.432 1.00 93.62 78 ILE A CA 1
ATOM 632 C C . ILE A 1 78 ? -4.880 6.077 -5.923 1.00 93.62 78 ILE A C 1
ATOM 634 O O . ILE A 1 78 ? -5.884 5.981 -5.207 1.00 93.62 78 ILE A O 1
ATOM 638 N N . PHE A 1 79 ? -4.326 7.250 -6.217 1.00 92.56 79 PHE A N 1
ATOM 639 C CA . PHE A 1 79 ? -4.814 8.534 -5.709 1.00 92.56 79 PHE A CA 1
ATOM 640 C C . PHE A 1 79 ? -5.497 9.385 -6.786 1.00 92.56 79 PHE A C 1
ATOM 642 O O . PHE A 1 79 ? -6.190 10.333 -6.430 1.00 92.56 79 PHE A O 1
ATOM 649 N N . GLY A 1 80 ? -5.382 9.008 -8.064 1.00 84.12 80 GLY A N 1
ATOM 650 C CA . GLY A 1 80 ? -5.806 9.835 -9.193 1.00 84.1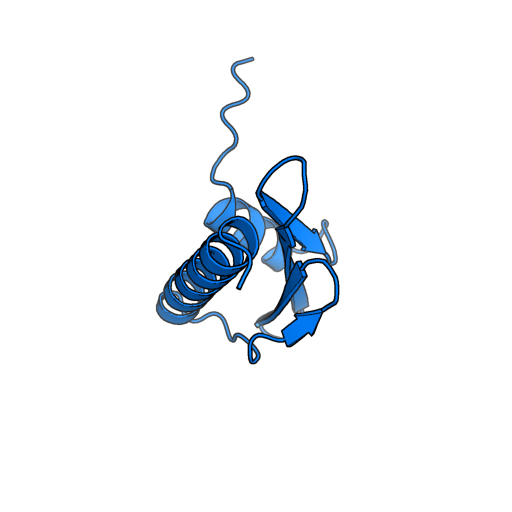2 80 GLY A CA 1
ATOM 651 C C . GLY A 1 80 ? -4.873 11.028 -9.406 1.00 84.12 80 GLY A C 1
ATOM 652 O O . GLY A 1 80 ? -3.905 11.225 -8.667 1.00 84.12 80 GLY A O 1
ATOM 653 N N . GLU A 1 81 ? -5.185 11.855 -10.403 1.00 58.66 81 GLU A N 1
ATOM 654 C CA . GLU A 1 81 ? -4.798 13.262 -10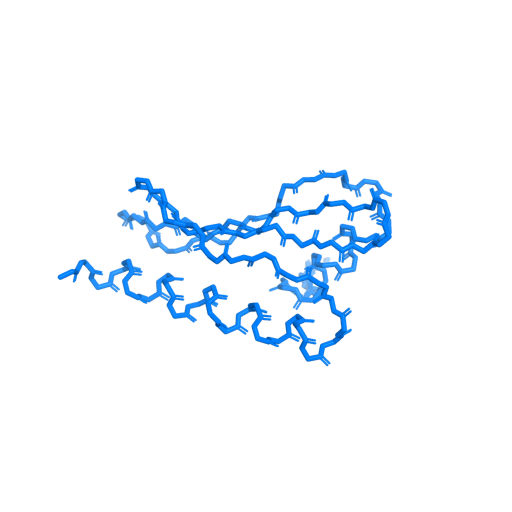.334 1.00 58.66 81 GLU A CA 1
ATOM 655 C C . GLU A 1 81 ? -5.533 13.856 -9.127 1.00 58.66 81 GLU A C 1
ATOM 657 O O . GLU A 1 81 ? -6.764 13.943 -9.114 1.00 58.66 81 GLU A O 1
ATOM 662 N N . GLU A 1 82 ? -4.797 14.228 -8.078 1.00 48.78 82 GLU A N 1
ATOM 663 C CA . GLU A 1 82 ? -5.327 15.202 -7.131 1.00 48.78 82 GLU A CA 1
ATOM 664 C C . GLU A 1 82 ? -5.617 16.456 -7.964 1.00 48.78 82 GLU A C 1
ATOM 666 O O . GLU A 1 82 ? -4.689 17.149 -8.380 1.00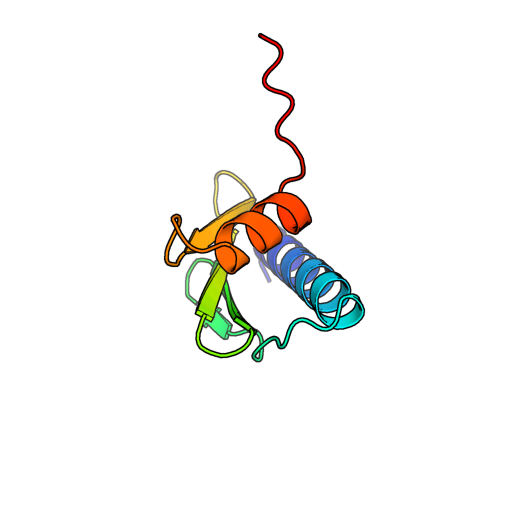 48.78 82 GLU A O 1
ATOM 671 N N . PHE A 1 83 ? -6.896 16.718 -8.260 1.00 40.88 83 PHE A N 1
ATOM 672 C CA . PHE A 1 83 ? -7.356 18.037 -8.685 1.00 40.88 83 PHE A CA 1
ATOM 673 C C . PHE A 1 83 ? -7.015 19.002 -7.544 1.00 40.88 83 PHE A C 1
ATOM 675 O O . PHE A 1 83 ? -7.818 19.256 -6.647 1.00 40.88 83 PHE A O 1
ATOM 682 N N . PHE A 1 84 ? -5.782 19.500 -7.529 1.00 43.84 84 PHE A N 1
ATOM 683 C CA . PHE A 1 84 ? -5.507 20.796 -6.950 1.00 43.84 84 PHE A CA 1
ATOM 684 C C . PHE A 1 84 ? -6.100 21.790 -7.939 1.00 43.84 84 PHE A C 1
ATOM 686 O O . PHE A 1 84 ? -5.469 22.124 -8.940 1.00 43.84 84 PHE A O 1
ATOM 693 N N . ASP A 1 85 ? -7.345 22.197 -7.691 1.00 33.19 85 ASP A N 1
ATOM 694 C CA . ASP A 1 85 ? -7.856 23.430 -8.274 1.00 33.19 85 ASP A CA 1
ATOM 695 C C . ASP A 1 85 ? -6.853 24.541 -7.907 1.00 33.19 85 ASP A C 1
ATOM 697 O O . ASP A 1 85 ? -6.636 24.831 -6.725 1.00 33.19 85 ASP A O 1
ATOM 701 N N . LEU A 1 86 ? -6.162 25.050 -8.934 1.00 33.91 86 LEU A N 1
ATOM 702 C CA . LEU A 1 86 ? -5.271 26.213 -8.891 1.00 33.91 86 LEU A CA 1
ATOM 703 C C . LEU A 1 86 ? -6.062 27.499 -8.642 1.00 33.91 86 LEU A C 1
ATOM 705 O O . LEU A 1 86 ? -7.157 27.645 -9.234 1.00 33.91 86 LEU A O 1
#

Mean predicted aligned error: 4.52 Å

Foldseek 3Di:
DDPLVVVQVVLVVVLVVQCVVVVWDKADWDDDPFWIKIWTDDDPFIKMWIWGTDPVGTDIDIDGDPVDPVNVVSCCSSVNPPPPPD

Solvent-accessible surface area (backbone atoms only — not comparable to full-atom values): 5056 Å² total; per-residue (Å²): 130,61,68,60,53,55,51,31,52,53,47,50,55,50,51,54,50,58,40,42,76,71,72,40,47,68,52,74,81,42,82,55,101,50,32,39,33,32,47,36,44,59,95,92,49,60,34,34,46,35,29,31,37,56,100,90,46,72,46,80,47,80,47,63,57,75,87,38,69,66,43,49,53,54,46,40,74,75,65,42,81,7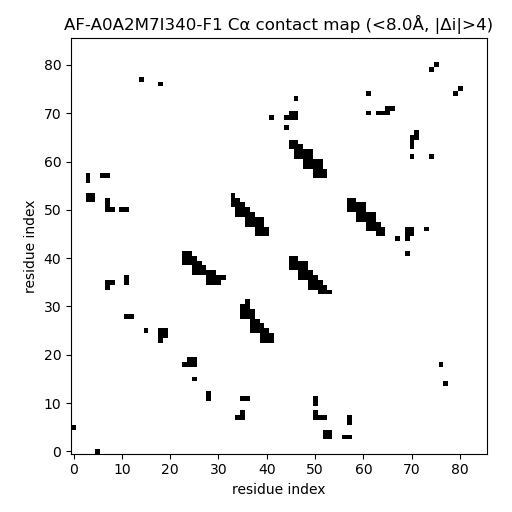4,82,72,82,125